Protein AF-A0A7J5ZHW7-F1 (afdb_monomer)

Radius of gyration: 15.12 Å; Cα contacts (8 Å, |Δi|>4): 164; chains: 1; bounding box: 27×39×50 Å

Mean predicted aligned error: 9.06 Å

Foldseek 3Di:
DDDDPPLPQDAQEEAEEEEEPVLVVLVVVLQVLLCVVCPVRYDRHDYFDNDDRLVSCVVRQDPVHQEYEYEAQDPPVVVVCSNVCCCVPVNVHHYDYHYSVQSVDVVSSNVVSVVVVVVSRPDDPPPDDD

Organism: Ameiurus melas (NCBI:txid219545)

Secondary structure (DSSP, 8-state):
-----------B-SEEEE--GGGHHHHHHHHHHHHHHHGGGBPPPEE--SS-HHHHHHHH--TT--EEEEEESS--HHHHHHHHHIIIIIS---EEEEEHHHHTSHHHHHHHHHHHHHHHHS-SS--S--

InterPro domains:
  IPR003165 Piwi domain [PF02171] (68-117)
  IPR003165 Piwi domain [PS50822] (67-130)
  IPR012337 Ribonuclease H-like superfamily [SSF53098] (2-105)

Nearest PDB structures (foldseek):
  4p1z-assembly2_B  TM=7.908E-01  e=1.032E-11  Mus musculus
  4p1z-assembly2_D  TM=8.145E-01  e=2.108E-11  Mus musculus
  7kx9-assembly1_A  TM=8.802E-01  e=2.045E-08  Ephydatia fluviatilis
  7yfx-assembly1_A  TM=8.674E-01  e=3.666E-08  Homo sapiens
  7kx7-assembly1_A  TM=8.660E-01  e=1.630E-07  Ephydatia fluviatilis

pLDDT: mean 74.26, std 15.58, range [31.84, 89.38]

Sequence (130 aa):
MRRLPLMTSMPLENWLLFYTHRNADVTHSLLQTLNKVSGPRGNPPSEAGNEALLRALQQNVGQQVQMVVVILSTNRKEKYACVKRYLCVDCPTPSQCVVARTLSRLQTLDLLADELLHLMLVSPATTTLL

Structure (mmCIF, N/CA/C/O backbone):
data_AF-A0A7J5ZHW7-F1
#
_entry.id   AF-A0A7J5ZHW7-F1
#
loop_
_atom_site.group_PDB
_atom_site.id
_atom_site.type_symbol
_atom_site.label_atom_id
_atom_site.label_alt_id
_atom_site.label_comp_id
_atom_site.label_asym_id
_atom_site.label_entity_id
_atom_site.label_seq_id
_atom_site.pdbx_PDB_ins_code
_atom_site.Cartn_x
_atom_site.Cartn_y
_atom_site.Cartn_z
_atom_site.occupancy
_atom_site.B_iso_or_equiv
_atom_site.auth_seq_id
_atom_site.auth_comp_id
_atom_site.auth_asym_id
_atom_site.auth_atom_id
_atom_site.pdbx_PDB_model_num
ATOM 1 N N . MET A 1 1 ? 7.876 9.642 37.944 1.00 36.09 1 MET A N 1
ATOM 2 C CA . MET A 1 1 ? 7.683 9.259 36.527 1.00 36.09 1 MET A CA 1
ATOM 3 C C . MET A 1 1 ? 6.191 9.309 36.228 1.00 36.09 1 MET A C 1
ATOM 5 O O . MET A 1 1 ? 5.453 8.491 36.762 1.00 36.09 1 MET A O 1
ATOM 9 N N . ARG A 1 2 ? 5.714 10.329 35.503 1.00 41.41 2 ARG A N 1
ATOM 10 C CA . ARG A 1 2 ? 4.286 10.466 35.172 1.00 41.41 2 ARG A CA 1
ATOM 11 C C . ARG A 1 2 ? 3.970 9.528 34.007 1.00 41.41 2 ARG A C 1
ATOM 13 O O . ARG A 1 2 ? 4.538 9.696 32.934 1.00 41.41 2 ARG A O 1
ATOM 20 N N . ARG A 1 3 ? 3.091 8.544 34.227 1.00 41.78 3 ARG A N 1
ATOM 21 C CA . ARG A 1 3 ? 2.424 7.826 33.135 1.00 41.78 3 ARG A CA 1
ATOM 22 C C . ARG A 1 3 ? 1.541 8.849 32.420 1.00 41.78 3 ARG A C 1
ATOM 24 O O . ARG A 1 3 ? 0.576 9.326 33.012 1.00 41.78 3 ARG A O 1
ATOM 31 N N . LEU A 1 4 ? 1.927 9.245 31.210 1.00 47.28 4 LEU A N 1
ATOM 32 C CA . LEU A 1 4 ? 1.054 10.020 30.334 1.00 47.28 4 LEU A CA 1
ATOM 33 C C . LEU A 1 4 ? -0.169 9.157 29.983 1.00 47.28 4 LEU A C 1
ATOM 35 O O . LEU A 1 4 ? -0.019 7.940 29.830 1.00 47.28 4 LEU A O 1
ATOM 39 N N . PRO A 1 5 ? -1.371 9.754 29.931 1.00 44.25 5 PRO A N 1
ATOM 40 C CA . PRO A 1 5 ? -2.603 9.025 29.687 1.00 44.25 5 PRO A CA 1
ATOM 41 C C . PRO A 1 5 ? -2.511 8.300 28.347 1.00 44.25 5 PRO A C 1
ATOM 43 O O . PRO A 1 5 ? -1.994 8.838 27.369 1.00 44.25 5 PRO A O 1
ATOM 46 N N . LEU A 1 6 ? -2.983 7.053 28.365 1.00 49.62 6 LEU A N 1
ATOM 47 C CA . LEU A 1 6 ? -3.131 6.163 27.222 1.00 49.62 6 LEU A CA 1
ATOM 48 C C . LEU A 1 6 ? -3.678 6.968 26.044 1.00 49.62 6 LEU A C 1
ATOM 50 O O . LEU A 1 6 ? -4.834 7.385 26.075 1.00 49.62 6 LEU A O 1
ATOM 54 N N . MET A 1 7 ? -2.835 7.204 25.035 1.00 46.53 7 MET A N 1
ATOM 55 C CA . MET A 1 7 ? -3.312 7.644 23.733 1.00 46.53 7 MET A CA 1
ATOM 56 C C . MET A 1 7 ? -4.310 6.581 23.300 1.00 46.53 7 MET A C 1
ATOM 58 O O . MET A 1 7 ? -3.939 5.435 23.045 1.00 46.53 7 MET A O 1
ATOM 62 N N . THR A 1 8 ? -5.592 6.919 23.361 1.00 47.62 8 THR A N 1
ATOM 63 C CA . THR A 1 8 ? -6.655 6.060 22.871 1.00 47.62 8 THR A CA 1
ATOM 64 C C . THR A 1 8 ? -6.416 5.935 21.377 1.00 47.62 8 THR A C 1
ATOM 66 O O . THR A 1 8 ? -6.702 6.858 20.619 1.00 47.62 8 THR A O 1
ATOM 69 N N . SER A 1 9 ? -5.789 4.827 20.987 1.00 50.06 9 SER A N 1
ATOM 70 C CA . SER A 1 9 ? -5.673 4.385 19.604 1.00 50.06 9 SER A CA 1
ATOM 71 C C . SER A 1 9 ? -7.041 4.514 18.953 1.00 50.06 9 SER A C 1
ATOM 73 O O . SER A 1 9 ? -7.976 3.839 19.385 1.00 50.06 9 SER A O 1
ATOM 75 N N . MET A 1 10 ? -7.170 5.365 17.939 1.00 57.00 10 MET A N 1
ATOM 76 C CA . MET A 1 10 ? -8.358 5.343 17.093 1.00 57.00 10 MET A CA 1
ATOM 77 C C . MET A 1 10 ? -8.347 3.996 16.365 1.00 57.00 10 MET A C 1
ATOM 79 O O . MET A 1 10 ? -7.343 3.689 15.717 1.00 57.00 10 MET A O 1
ATOM 83 N N . PRO A 1 11 ? -9.384 3.155 16.502 1.00 63.59 11 PRO A N 1
ATOM 84 C CA . PRO A 1 11 ? -9.440 1.919 15.742 1.00 63.59 11 PRO A CA 1
ATOM 85 C C . PRO A 1 11 ? -9.453 2.289 14.259 1.00 63.59 11 PRO A C 1
ATOM 87 O O . PRO A 1 11 ? -10.256 3.112 13.809 1.00 63.59 11 PRO A O 1
ATOM 90 N N . LEU A 1 12 ? -8.505 1.734 13.506 1.00 69.06 12 LEU A N 1
ATOM 91 C CA . LEU A 1 12 ? -8.491 1.908 12.065 1.00 69.06 12 LEU A CA 1
ATOM 92 C C . LEU A 1 12 ? -9.436 0.878 11.460 1.00 69.06 12 LEU A C 1
ATOM 94 O O . LEU A 1 12 ? -9.151 -0.321 11.438 1.00 69.06 12 LEU A O 1
ATOM 98 N N . GLU A 1 13 ? -10.601 1.356 11.043 1.00 74.62 13 GLU A N 1
ATOM 99 C CA . GLU A 1 13 ? -11.7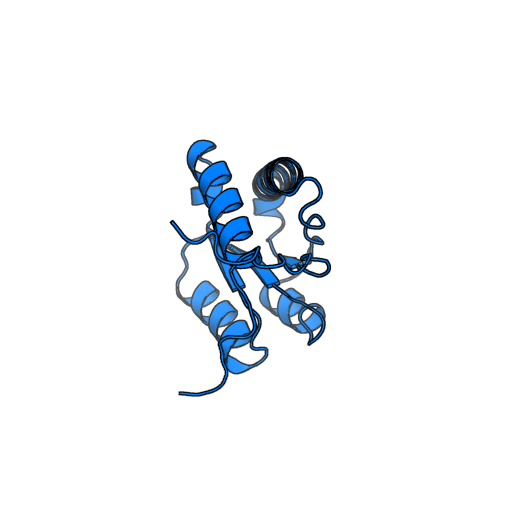11 0.522 10.596 1.00 74.62 13 GLU A CA 1
ATOM 100 C C . GLU A 1 13 ? -11.834 0.531 9.077 1.00 74.62 13 GLU A C 1
ATOM 102 O O . GLU A 1 13 ? -12.105 -0.512 8.485 1.00 74.62 13 GLU A O 1
ATOM 107 N N . ASN A 1 14 ? -11.5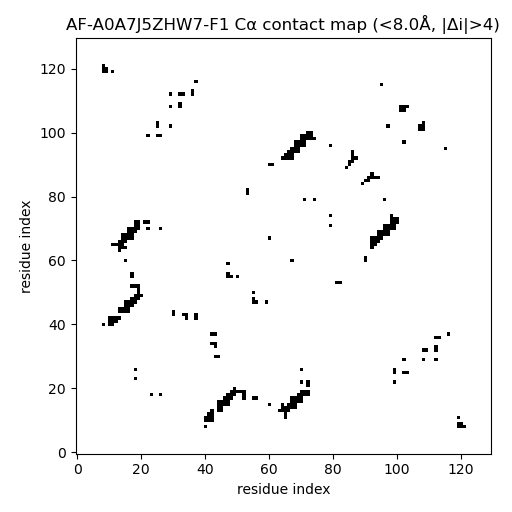93 1.686 8.451 1.00 81.06 14 ASN A N 1
ATOM 108 C CA . ASN A 1 14 ? -11.783 1.891 7.023 1.00 81.06 14 ASN A CA 1
ATOM 109 C C . ASN A 1 14 ? -10.507 2.405 6.351 1.00 81.06 14 ASN A C 1
ATOM 111 O O . ASN A 1 14 ? -10.285 3.610 6.206 1.00 81.06 14 ASN A O 1
ATOM 115 N N . TRP A 1 15 ? -9.663 1.474 5.920 1.00 86.06 15 TRP A N 1
ATOM 116 C CA . TRP A 1 15 ? -8.469 1.764 5.138 1.00 86.06 15 TRP A CA 1
ATOM 117 C C . TRP A 1 15 ? -8.323 0.804 3.973 1.00 86.06 15 TRP A C 1
ATOM 119 O O . TRP A 1 15 ? -8.789 -0.338 4.002 1.00 86.06 15 TRP A O 1
ATOM 129 N N . LEU A 1 16 ? -7.683 1.312 2.927 1.00 87.81 16 LEU A N 1
ATOM 130 C CA . LEU A 1 16 ? -7.631 0.663 1.629 1.00 87.81 16 LEU A CA 1
ATOM 131 C C . LEU A 1 16 ? -6.198 0.326 1.253 1.00 87.81 16 LEU A C 1
ATOM 133 O O . LEU A 1 16 ? -5.290 1.146 1.410 1.00 87.81 16 LEU A O 1
ATOM 137 N N . LEU A 1 17 ? -6.013 -0.865 0.694 1.00 88.62 17 LEU A N 1
ATOM 138 C CA . LEU A 1 17 ? -4.754 -1.286 0.106 1.00 88.62 17 LEU A CA 1
ATOM 139 C C . LEU A 1 17 ? -4.923 -1.442 -1.405 1.00 88.62 17 LEU A C 1
ATOM 141 O O . LEU A 1 17 ? -5.709 -2.259 -1.879 1.00 88.62 17 LEU A O 1
ATOM 145 N N . PHE A 1 18 ? -4.135 -0.681 -2.161 1.00 89.38 18 PHE A N 1
ATOM 146 C CA . PHE A 1 18 ? -4.113 -0.710 -3.617 1.00 89.38 18 PHE A CA 1
ATOM 147 C C . PHE A 1 18 ? -2.855 -1.398 -4.127 1.00 89.38 18 PHE A C 1
ATOM 149 O O . PHE A 1 18 ? -1.737 -1.082 -3.714 1.00 89.38 18 PHE A O 1
ATOM 156 N N . TYR A 1 19 ? -3.014 -2.289 -5.095 1.00 88.25 19 TYR A N 1
ATOM 157 C CA . TYR A 1 19 ? -1.909 -2.957 -5.766 1.00 88.25 19 TYR A CA 1
ATOM 158 C C . TYR A 1 19 ? -2.270 -3.248 -7.225 1.00 88.25 19 TYR A C 1
ATOM 160 O O . TYR A 1 19 ? -3.388 -3.035 -7.676 1.00 88.25 19 TYR A O 1
ATOM 168 N N . THR A 1 20 ? -1.288 -3.685 -8.005 1.00 83.88 20 THR A N 1
ATOM 169 C CA . THR A 1 20 ? -1.517 -4.191 -9.368 1.00 83.88 20 THR A CA 1
ATOM 170 C C . THR A 1 20 ? -1.535 -5.711 -9.343 1.00 83.88 20 THR A C 1
ATOM 172 O O . THR A 1 20 ? -0.691 -6.258 -8.644 1.00 83.88 20 THR A O 1
ATOM 175 N N . HIS A 1 21 ? -2.321 -6.380 -10.191 1.00 82.62 21 HIS A N 1
ATOM 176 C CA . HIS A 1 21 ? -2.411 -7.852 -10.263 1.00 82.62 21 HIS A CA 1
ATOM 177 C C . HIS A 1 21 ? -1.059 -8.594 -10.180 1.00 82.62 21 HIS A C 1
ATOM 179 O O . HIS A 1 21 ? -0.910 -9.555 -9.438 1.00 82.62 21 HIS A O 1
ATOM 185 N N . ARG A 1 22 ? -0.012 -8.096 -10.854 1.00 83.06 22 ARG A N 1
ATOM 186 C CA . ARG A 1 22 ? 1.358 -8.660 -10.791 1.00 83.06 22 ARG A CA 1
ATOM 187 C C . ARG A 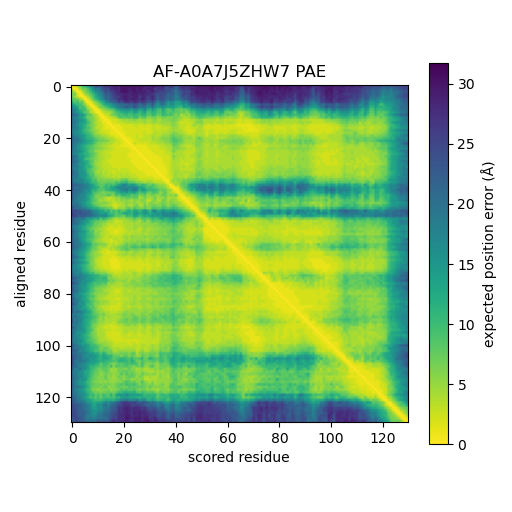1 22 ? 2.019 -8.676 -9.401 1.00 83.06 22 ARG A C 1
ATOM 189 O O . ARG A 1 22 ? 3.083 -9.255 -9.253 1.00 83.06 22 ARG A O 1
ATOM 196 N N . ASN A 1 23 ? 1.449 -7.975 -8.425 1.00 84.19 23 ASN A N 1
ATOM 197 C CA . ASN A 1 23 ? 1.937 -7.891 -7.051 1.00 84.19 23 ASN A CA 1
ATOM 198 C C . ASN A 1 23 ? 1.063 -8.699 -6.078 1.00 84.19 23 ASN A C 1
ATOM 200 O O . ASN A 1 23 ? 1.307 -8.612 -4.881 1.00 84.19 23 ASN A O 1
ATOM 204 N N . ALA A 1 24 ? 0.052 -9.437 -6.551 1.00 85.12 24 ALA A N 1
ATOM 205 C CA . ALA A 1 24 ? -0.917 -10.110 -5.686 1.00 85.12 24 ALA A CA 1
ATOM 206 C C . ALA A 1 24 ? -0.250 -10.989 -4.616 1.00 85.12 24 ALA A C 1
ATOM 208 O O . ALA A 1 24 ? -0.567 -10.850 -3.440 1.00 85.12 24 ALA A O 1
ATOM 209 N N . ASP A 1 25 ? 0.748 -11.796 -4.986 1.00 87.19 25 ASP A N 1
ATOM 210 C CA . ASP A 1 25 ? 1.416 -12.718 -4.055 1.00 87.19 25 ASP A CA 1
ATOM 211 C C . ASP A 1 25 ? 2.114 -11.992 -2.892 1.00 87.19 25 ASP A C 1
ATOM 213 O O . ASP A 1 25 ? 1.991 -12.360 -1.718 1.00 87.19 25 ASP A O 1
ATOM 217 N N . VAL A 1 26 ? 2.839 -10.913 -3.207 1.00 84.50 26 VAL A N 1
ATOM 218 C CA . VAL A 1 26 ? 3.558 -10.130 -2.194 1.00 84.50 26 VAL A CA 1
ATOM 219 C C . VAL A 1 26 ? 2.599 -9.276 -1.367 1.00 84.50 26 VAL A C 1
ATOM 221 O O . VAL A 1 26 ? 2.803 -9.110 -0.166 1.00 84.50 26 VAL A O 1
ATOM 224 N N . THR A 1 27 ? 1.524 -8.781 -1.983 1.00 85.62 27 THR A N 1
ATOM 225 C CA . THR A 1 27 ? 0.447 -8.086 -1.280 1.00 85.62 27 THR A CA 1
ATOM 226 C C . THR A 1 27 ? -0.229 -9.011 -0.279 1.00 85.62 27 THR A C 1
ATOM 228 O O . THR A 1 27 ? -0.382 -8.638 0.877 1.00 85.62 27 THR A O 1
ATOM 231 N N . HIS A 1 28 ? -0.583 -10.226 -0.689 1.00 87.31 28 HIS A N 1
ATOM 232 C CA . HIS A 1 28 ? -1.227 -11.201 0.180 1.00 87.31 28 HIS A CA 1
ATOM 233 C C . HIS A 1 28 ? -0.328 -11.575 1.366 1.00 87.31 28 HIS A C 1
ATOM 235 O O . HIS A 1 28 ? -0.792 -11.661 2.501 1.00 87.31 28 HIS A O 1
ATOM 241 N N . SER A 1 29 ? 0.982 -11.699 1.133 1.00 86.31 29 SER A N 1
ATOM 242 C CA . SER A 1 29 ? 1.967 -11.889 2.207 1.00 86.31 29 SER A CA 1
ATOM 243 C C . SER A 1 29 ? 1.963 -10.717 3.202 1.00 86.31 29 SER A C 1
ATOM 245 O O . SER A 1 29 ? 1.957 -10.930 4.414 1.00 86.31 29 SER A O 1
ATOM 247 N N . LEU A 1 30 ? 1.903 -9.475 2.704 1.00 83.38 30 LEU A N 1
ATOM 248 C CA . LEU A 1 30 ? 1.786 -8.281 3.544 1.00 83.38 30 LEU A CA 1
ATOM 249 C C . LEU A 1 30 ? 0.467 -8.263 4.325 1.00 83.38 30 LEU A C 1
ATOM 251 O O . LEU A 1 30 ? 0.491 -8.000 5.521 1.00 83.38 30 LEU A O 1
ATOM 255 N N . LEU A 1 31 ? -0.661 -8.580 3.685 1.00 83.75 31 LEU A N 1
ATOM 256 C CA . LEU A 1 31 ? -1.976 -8.667 4.328 1.00 83.75 31 LEU A CA 1
ATOM 257 C C . LEU A 1 31 ? -1.985 -9.691 5.462 1.00 83.75 31 LEU A C 1
ATOM 259 O O . LEU A 1 31 ? -2.523 -9.416 6.530 1.00 83.75 31 LEU A O 1
ATOM 263 N N . GLN A 1 32 ? -1.354 -10.849 5.264 1.00 84.94 32 GLN A N 1
ATOM 264 C CA . GLN A 1 32 ? -1.232 -11.865 6.307 1.00 84.94 32 GLN A CA 1
ATOM 265 C C . GLN A 1 32 ? -0.419 -11.372 7.504 1.00 84.94 32 GLN A C 1
ATOM 267 O O . GLN A 1 32 ? -0.823 -11.600 8.644 1.00 84.94 32 GLN A O 1
ATOM 272 N N . THR A 1 33 ? 0.709 -10.699 7.275 1.00 82.56 33 THR A N 1
ATOM 273 C CA . THR A 1 33 ? 1.497 -10.120 8.372 1.00 82.56 33 THR A CA 1
ATOM 274 C C . THR A 1 33 ? 0.749 -8.989 9.052 1.00 82.56 33 THR A C 1
ATOM 276 O O . THR A 1 33 ? 0.679 -8.981 10.276 1.00 82.56 33 THR A O 1
ATOM 279 N N . LEU A 1 34 ? 0.129 -8.091 8.283 1.00 78.06 34 LEU A N 1
ATOM 280 C CA . LEU A 1 34 ? -0.722 -7.034 8.814 1.00 78.06 34 LEU A CA 1
ATOM 281 C C . LEU A 1 34 ? -1.808 -7.634 9.696 1.00 78.06 34 LEU A C 1
ATOM 283 O O . LEU A 1 34 ? -1.911 -7.231 10.841 1.00 78.06 34 LEU A O 1
ATOM 287 N N . ASN A 1 35 ? -2.537 -8.654 9.250 1.00 79.31 35 ASN A N 1
ATOM 288 C CA . ASN A 1 35 ? -3.566 -9.303 10.062 1.00 79.31 35 ASN A CA 1
ATOM 289 C C . ASN A 1 35 ? -2.999 -9.886 11.377 1.00 79.31 35 ASN A C 1
ATOM 291 O O . ASN A 1 35 ? -3.601 -9.739 12.439 1.00 79.31 35 ASN A O 1
ATOM 295 N N . LYS A 1 36 ? -1.793 -10.474 11.339 1.00 77.69 36 LYS A N 1
ATOM 296 C CA . LYS A 1 36 ? -1.106 -10.980 12.541 1.00 77.69 36 LYS A CA 1
ATOM 297 C C . LYS A 1 36 ? -0.721 -9.870 13.524 1.00 77.69 36 LYS A C 1
ATOM 299 O O . LYS A 1 36 ? -0.881 -10.065 14.725 1.00 77.69 36 LYS A O 1
ATOM 304 N N . VAL A 1 37 ? -0.207 -8.735 13.041 1.00 70.75 37 VAL A N 1
ATOM 305 C CA . VAL A 1 37 ? 0.244 -7.627 13.909 1.00 70.75 37 VAL A CA 1
ATOM 306 C C . VAL A 1 37 ? -0.890 -6.683 14.314 1.00 70.75 37 VAL A C 1
ATOM 308 O O . VAL A 1 37 ? -0.820 -6.060 15.373 1.00 70.75 37 VAL A O 1
ATOM 311 N N . SER A 1 38 ? -1.947 -6.605 13.501 1.00 64.69 38 SER A N 1
ATOM 312 C CA . SER A 1 38 ? -3.122 -5.764 13.744 1.00 64.69 38 SER A CA 1
ATOM 313 C C . SER A 1 38 ? -3.919 -6.291 14.930 1.00 64.69 38 SER A C 1
ATOM 315 O O . SER A 1 38 ? -4.343 -5.495 15.761 1.00 64.69 38 SER A O 1
ATOM 317 N N . GLY A 1 39 ? -4.060 -7.616 15.087 1.00 64.25 39 GLY A N 1
ATOM 318 C CA . GLY A 1 39 ? -4.733 -8.220 16.244 1.00 64.25 39 GLY A CA 1
ATOM 319 C C . GLY A 1 39 ? -6.074 -7.528 16.577 1.00 64.25 39 GLY A C 1
ATOM 320 O O . GLY A 1 39 ? -6.813 -7.179 15.664 1.00 64.25 39 GLY A O 1
ATOM 321 N N . PRO A 1 40 ? -6.402 -7.257 17.856 1.00 54.94 40 PRO A N 1
ATOM 322 C CA . PRO A 1 40 ? -7.594 -6.483 18.234 1.00 54.94 40 PRO A CA 1
ATOM 323 C C . PRO A 1 40 ? -7.455 -4.956 18.036 1.00 54.94 40 PRO A C 1
ATOM 325 O O . PRO A 1 40 ? -8.319 -4.207 18.482 1.00 54.94 40 PRO A O 1
ATOM 328 N N . ARG A 1 41 ? -6.352 -4.466 17.450 1.00 57.44 41 ARG A N 1
ATOM 329 C CA . ARG A 1 41 ? -5.999 -3.033 17.370 1.00 57.44 41 ARG A CA 1
ATOM 330 C C . ARG A 1 41 ? -6.459 -2.346 16.079 1.00 57.44 41 ARG A C 1
ATOM 332 O O . ARG A 1 41 ? -6.369 -1.125 15.998 1.00 57.44 41 ARG A O 1
ATOM 339 N N . GLY A 1 42 ? -6.945 -3.090 15.089 1.00 61.69 42 GLY A N 1
ATOM 340 C CA . GLY A 1 42 ? -7.450 -2.539 13.830 1.00 61.69 42 GLY A CA 1
ATOM 341 C C . GLY A 1 42 ? -7.996 -3.624 12.906 1.00 61.69 42 GLY A C 1
ATOM 342 O O . GLY A 1 42 ? -7.682 -4.802 13.073 1.00 61.69 42 GLY A O 1
ATOM 343 N N . ASN A 1 43 ? -8.812 -3.227 11.932 1.00 67.06 43 ASN A N 1
ATOM 344 C CA . ASN A 1 43 ? -9.320 -4.139 10.909 1.00 67.06 43 ASN A CA 1
ATOM 345 C C . ASN A 1 43 ? -8.255 -4.377 9.827 1.00 67.06 43 ASN A C 1
ATOM 347 O O . ASN A 1 43 ? -7.445 -3.485 9.572 1.00 67.06 43 ASN A O 1
ATOM 351 N N . PRO A 1 44 ? -8.236 -5.540 9.154 1.00 68.12 44 PRO A N 1
ATOM 352 C CA . PRO A 1 44 ? -7.413 -5.719 7.962 1.00 68.12 44 PRO A CA 1
ATOM 353 C C . PRO A 1 44 ? -7.838 -4.719 6.869 1.00 68.12 44 PRO A C 1
ATOM 355 O O . PRO A 1 44 ? -9.019 -4.364 6.793 1.00 68.12 44 PRO A O 1
ATOM 358 N N . PRO A 1 45 ? -6.912 -4.253 6.013 1.00 76.62 45 PRO A N 1
ATOM 359 C CA . PRO A 1 45 ? -7.269 -3.317 4.957 1.00 76.62 45 PRO A CA 1
ATOM 360 C C . PRO A 1 45 ? -8.149 -4.006 3.922 1.00 76.62 45 PRO A C 1
ATOM 362 O O . PRO A 1 45 ? -7.926 -5.168 3.576 1.00 76.62 45 PRO A O 1
ATOM 365 N N . SER A 1 46 ? -9.101 -3.259 3.369 1.00 79.56 46 SER A N 1
ATOM 366 C CA . SER A 1 46 ? -9.865 -3.744 2.223 1.00 79.56 46 SER A CA 1
ATOM 367 C C . SER A 1 46 ? -9.018 -3.637 0.958 1.00 79.56 46 SER A C 1
ATOM 369 O O . SER A 1 46 ? -8.425 -2.593 0.665 1.00 79.56 46 SER A O 1
ATOM 371 N N . GLU A 1 47 ? -8.949 -4.729 0.203 1.00 80.25 47 GLU A N 1
ATOM 372 C CA . GLU A 1 47 ? -8.262 -4.760 -1.083 1.00 80.25 47 GLU A CA 1
ATOM 373 C C . GLU A 1 47 ? -9.052 -3.953 -2.113 1.00 80.25 47 GLU A C 1
ATOM 375 O O . GLU A 1 47 ? -10.158 -4.319 -2.508 1.00 80.25 47 GLU A O 1
ATOM 380 N N . ALA A 1 48 ? -8.462 -2.853 -2.572 1.00 67.88 48 ALA A N 1
ATOM 381 C CA . ALA A 1 48 ? -9.036 -2.008 -3.601 1.00 67.88 48 ALA A CA 1
ATOM 382 C C . ALA A 1 48 ? -8.209 -2.141 -4.889 1.00 67.88 48 ALA A C 1
ATOM 384 O O . ALA A 1 48 ? -7.235 -1.422 -5.113 1.00 67.88 48 ALA A O 1
ATOM 385 N N . GLY A 1 49 ? -8.619 -3.057 -5.769 1.00 60.97 49 GLY A N 1
ATOM 386 C CA . GLY A 1 49 ? -8.395 -2.891 -7.207 1.00 60.97 49 GLY A CA 1
ATOM 387 C C . GLY A 1 49 ? -7.809 -4.071 -7.987 1.00 60.97 49 GLY A C 1
ATOM 388 O O . GLY A 1 49 ? -6.718 -4.558 -7.710 1.00 60.97 49 GLY A O 1
ATOM 389 N N . ASN A 1 50 ? -8.508 -4.392 -9.084 1.00 52.22 50 ASN A N 1
ATOM 390 C CA . ASN A 1 50 ? -8.012 -5.121 -10.261 1.00 52.22 50 ASN A CA 1
ATOM 391 C C . ASN A 1 50 ? -7.773 -4.191 -11.483 1.00 52.22 50 ASN A C 1
ATOM 393 O O . ASN A 1 50 ? -7.314 -4.647 -12.530 1.00 52.22 50 ASN A O 1
ATOM 397 N N . GLU A 1 51 ? -8.064 -2.886 -11.370 1.00 60.75 51 GLU A N 1
ATOM 398 C CA . GLU A 1 51 ? -7.983 -1.897 -12.460 1.00 60.75 51 GLU A CA 1
ATOM 399 C C . GLU A 1 51 ? -6.701 -1.032 -12.422 1.00 60.75 51 GLU A C 1
ATOM 401 O O . GLU A 1 51 ? -5.814 -1.196 -11.582 1.00 60.75 51 GLU A O 1
ATOM 406 N N . ALA A 1 52 ? -6.571 -0.079 -13.356 1.00 76.75 52 ALA A N 1
ATOM 407 C CA . ALA A 1 52 ? -5.470 0.881 -13.369 1.00 76.75 52 ALA A CA 1
ATOM 408 C C . ALA A 1 52 ? -5.423 1.683 -12.054 1.00 76.75 52 ALA A C 1
ATOM 410 O O . ALA A 1 52 ? -6.336 2.451 -11.762 1.00 76.75 52 ALA A O 1
ATOM 411 N N . LEU A 1 53 ? -4.320 1.542 -11.309 1.00 81.50 53 LEU A N 1
ATOM 412 C CA . LEU A 1 53 ? -4.108 2.053 -9.946 1.00 81.50 53 LEU A CA 1
ATOM 413 C C . LEU A 1 53 ? -4.709 3.440 -9.651 1.00 81.50 53 LEU A C 1
ATOM 415 O O . LEU A 1 53 ? -5.367 3.620 -8.635 1.00 81.50 53 LEU A O 1
ATOM 419 N N . LEU A 1 54 ? -4.492 4.422 -10.533 1.00 82.81 54 LEU A N 1
ATOM 420 C CA . LEU A 1 54 ? -4.983 5.787 -10.325 1.00 82.81 54 LEU A CA 1
ATOM 421 C C . LEU A 1 54 ? -6.514 5.888 -10.399 1.00 82.81 54 LEU A C 1
ATOM 423 O O . LEU A 1 54 ? -7.102 6.619 -9.613 1.00 82.81 54 LEU A O 1
ATOM 427 N N . ARG A 1 55 ? -7.163 5.138 -11.299 1.00 85.06 55 ARG A N 1
ATOM 428 C CA . ARG A 1 55 ? -8.632 5.109 -11.372 1.00 85.06 55 ARG A CA 1
ATOM 429 C C . ARG A 1 55 ? -9.225 4.433 -10.148 1.00 85.06 55 ARG A C 1
ATOM 431 O O . ARG A 1 55 ? -10.180 4.948 -9.585 1.00 85.06 55 ARG A O 1
ATOM 438 N N . ALA A 1 56 ? -8.619 3.328 -9.711 1.00 85.88 56 ALA A N 1
ATOM 439 C CA . ALA A 1 56 ? -9.044 2.644 -8.497 1.00 85.88 56 ALA A CA 1
ATOM 440 C C . ALA A 1 56 ? -8.971 3.591 -7.288 1.00 85.88 56 ALA A C 1
ATOM 442 O O . ALA A 1 56 ? -9.930 3.670 -6.525 1.00 85.88 56 ALA A O 1
ATOM 443 N N . LEU A 1 57 ? -7.885 4.367 -7.159 1.00 87.25 57 LEU A N 1
ATOM 444 C CA . LEU A 1 57 ? -7.773 5.408 -6.134 1.00 87.25 57 LEU A CA 1
ATOM 445 C C . LEU A 1 57 ? -8.909 6.433 -6.251 1.00 87.25 57 LEU A C 1
ATOM 447 O O . LEU A 1 57 ? -9.598 6.684 -5.273 1.00 87.25 57 LEU A O 1
ATOM 451 N N . GLN A 1 58 ? -9.157 6.959 -7.451 1.00 87.31 58 GLN A N 1
ATOM 452 C CA . GLN A 1 58 ? -10.200 7.962 -7.690 1.00 87.31 58 GLN A CA 1
ATOM 453 C C . GLN A 1 58 ? -11.628 7.484 -7.403 1.00 87.31 58 GLN A C 1
ATOM 455 O O . GLN A 1 58 ? -12.485 8.296 -7.070 1.00 87.31 58 GLN A O 1
ATOM 460 N N . GLN A 1 59 ? -11.896 6.188 -7.554 1.00 86.81 59 GLN A N 1
ATOM 461 C CA . GLN A 1 59 ? -13.222 5.607 -7.341 1.00 86.81 59 GLN A CA 1
ATOM 462 C C . GLN A 1 59 ? -13.472 5.188 -5.891 1.00 86.81 59 GLN A C 1
ATOM 464 O O . GLN A 1 59 ? -14.614 5.215 -5.444 1.00 86.81 59 GLN A O 1
ATOM 469 N N . ASN A 1 60 ? -12.426 4.756 -5.181 1.00 85.75 60 ASN A N 1
ATOM 470 C CA . ASN A 1 60 ? -12.569 4.124 -3.868 1.00 85.75 60 ASN A CA 1
ATOM 471 C C . ASN A 1 60 ? -12.108 5.029 -2.719 1.00 85.75 60 ASN A C 1
ATOM 473 O O . ASN A 1 60 ? -12.566 4.857 -1.592 1.00 85.75 60 ASN A O 1
ATOM 477 N N . VAL A 1 61 ? -11.207 5.986 -2.971 1.00 86.06 61 VAL A N 1
ATOM 478 C CA . VAL A 1 61 ? -10.742 6.913 -1.935 1.00 86.06 61 VAL A CA 1
ATOM 479 C C . VAL A 1 61 ? -11.734 8.066 -1.812 1.00 86.06 61 VAL A C 1
ATOM 481 O O . VAL A 1 61 ? -11.878 8.888 -2.713 1.00 86.06 61 VAL A O 1
ATOM 484 N N . GLY A 1 62 ? -12.422 8.113 -0.673 1.00 83.38 62 GLY A N 1
ATOM 485 C CA . GLY A 1 62 ? -13.346 9.181 -0.298 1.00 83.38 62 GLY A CA 1
ATOM 486 C C . GLY A 1 62 ? -13.126 9.635 1.144 1.00 83.38 62 GLY A C 1
ATOM 487 O O . GLY A 1 62 ? -12.244 9.133 1.836 1.00 83.38 62 GLY A O 1
ATOM 488 N N . GLN A 1 63 ? -13.964 10.555 1.630 1.00 79.19 63 GLN A N 1
ATOM 489 C CA . GLN A 1 63 ? -13.817 11.168 2.965 1.00 79.19 63 GLN A CA 1
ATOM 490 C C . GLN A 1 63 ? -13.880 10.172 4.135 1.00 79.19 63 GLN A C 1
ATOM 492 O O . GLN A 1 63 ? -13.418 10.480 5.227 1.00 79.19 63 GLN A O 1
ATOM 497 N N . GLN A 1 64 ? -14.457 8.988 3.924 1.00 83.00 64 GLN A N 1
ATOM 498 C CA . GLN A 1 64 ? -14.559 7.951 4.952 1.00 83.00 64 GLN A CA 1
ATOM 499 C C . GLN A 1 64 ? -13.282 7.112 5.086 1.00 83.00 64 GLN A C 1
ATOM 501 O O . GLN A 1 64 ? -13.157 6.365 6.055 1.00 83.00 64 GLN A O 1
ATOM 506 N N . VAL A 1 65 ? -12.360 7.187 4.120 1.00 85.50 65 VAL A N 1
ATOM 507 C CA . VAL A 1 65 ? -11.123 6.401 4.128 1.00 85.50 65 VAL A CA 1
ATOM 508 C C . VAL A 1 65 ? -10.113 7.073 5.052 1.00 85.50 65 VAL A C 1
ATOM 510 O O . VAL A 1 65 ? -9.692 8.203 4.822 1.00 85.50 65 VAL A O 1
ATOM 513 N N . GLN A 1 66 ? -9.707 6.357 6.096 1.00 83.38 66 GLN A N 1
ATOM 514 C CA . GLN A 1 66 ? -8.788 6.850 7.122 1.00 83.38 66 GLN A CA 1
ATOM 515 C C . GLN A 1 66 ? -7.329 6.773 6.665 1.00 83.38 66 GLN A C 1
ATOM 517 O O . GLN A 1 66 ? -6.504 7.595 7.060 1.00 83.38 66 GLN A O 1
ATOM 522 N N . MET A 1 67 ? -7.003 5.778 5.836 1.00 84.50 67 MET A N 1
ATOM 523 C CA . MET A 1 67 ? -5.649 5.571 5.339 1.00 84.50 67 MET A CA 1
ATOM 524 C C . MET A 1 67 ? -5.639 4.817 4.012 1.00 84.50 67 MET A C 1
ATOM 526 O O . MET A 1 67 ? -6.503 3.983 3.733 1.00 84.50 67 MET A O 1
ATOM 530 N N . VAL A 1 68 ? -4.619 5.093 3.206 1.00 87.25 68 VAL A N 1
ATOM 531 C CA . VAL A 1 68 ? -4.387 4.428 1.927 1.00 87.25 68 VAL A CA 1
ATOM 532 C C . VAL A 1 68 ? -2.969 3.865 1.866 1.00 87.25 68 VAL A C 1
ATOM 534 O O . VAL A 1 68 ? -1.985 4.597 1.955 1.00 87.25 68 VAL A O 1
ATOM 537 N N . VAL A 1 69 ? -2.840 2.561 1.645 1.00 87.38 69 VAL A N 1
ATOM 538 C CA . VAL A 1 69 ? -1.558 1.915 1.341 1.00 87.38 69 VAL A CA 1
ATOM 539 C C . VAL A 1 69 ? -1.506 1.583 -0.143 1.00 87.38 69 VAL A C 1
ATOM 541 O O . VAL A 1 69 ? -2.438 1.015 -0.698 1.00 87.38 69 VAL A O 1
ATOM 544 N N . VAL A 1 70 ? -0.410 1.935 -0.811 1.00 88.69 70 VAL A N 1
ATOM 545 C CA . VAL A 1 70 ? -0.237 1.722 -2.251 1.00 88.69 70 VAL A CA 1
ATOM 546 C C . VAL A 1 70 ? 1.021 0.911 -2.523 1.00 88.69 70 VAL A C 1
ATOM 548 O O . VAL A 1 70 ? 2.134 1.375 -2.280 1.00 88.69 70 VAL A O 1
ATOM 551 N N . ILE A 1 71 ? 0.859 -0.279 -3.099 1.00 88.06 71 ILE A N 1
ATOM 552 C CA . ILE A 1 71 ? 1.961 -1.152 -3.505 1.00 88.06 71 ILE A CA 1
ATOM 553 C C . ILE A 1 71 ? 2.300 -0.905 -4.975 1.00 88.06 71 ILE A C 1
ATOM 555 O O . ILE A 1 71 ? 1.688 -1.430 -5.911 1.00 88.06 71 ILE A O 1
ATOM 559 N N . LEU A 1 72 ? 3.351 -0.123 -5.184 1.00 86.88 72 LEU A N 1
ATOM 560 C CA . LEU A 1 72 ? 3.922 0.164 -6.490 1.00 86.88 72 LEU A CA 1
ATOM 561 C C . LEU A 1 72 ? 4.833 -0.980 -6.918 1.00 86.88 72 LEU A C 1
ATOM 563 O O . LEU A 1 72 ? 5.738 -1.387 -6.205 1.00 86.88 72 LEU A O 1
ATOM 567 N N . SER A 1 73 ? 4.688 -1.491 -8.129 1.00 84.69 73 SER A N 1
ATOM 568 C CA . SER A 1 73 ? 5.549 -2.603 -8.568 1.00 84.69 73 SER A CA 1
ATOM 569 C C . SER A 1 73 ? 6.960 -2.165 -8.981 1.00 84.69 73 SER A C 1
ATOM 571 O O . SER A 1 73 ? 7.851 -2.992 -9.115 1.00 84.69 73 SER A O 1
ATOM 573 N N . THR A 1 74 ? 7.182 -0.867 -9.200 1.00 83.12 74 THR A N 1
ATOM 574 C CA . THR A 1 74 ? 8.480 -0.298 -9.603 1.00 83.12 74 THR A CA 1
ATOM 575 C C . THR A 1 74 ? 8.681 1.062 -8.950 1.00 83.12 74 THR A C 1
ATOM 577 O O . THR A 1 74 ? 7.705 1.794 -8.795 1.00 83.12 74 THR A O 1
ATOM 580 N N . ASN A 1 75 ? 9.929 1.470 -8.706 1.00 81.88 75 ASN A N 1
ATOM 581 C CA . ASN A 1 75 ? 10.273 2.811 -8.208 1.00 81.88 75 ASN A CA 1
ATOM 582 C C . ASN A 1 75 ? 10.221 3.902 -9.307 1.00 81.88 75 ASN A C 1
ATOM 584 O O . ASN A 1 75 ? 11.106 4.749 -9.416 1.00 81.88 75 ASN A O 1
ATOM 588 N N . ARG A 1 76 ? 9.227 3.839 -10.202 1.00 83.56 76 ARG A N 1
ATOM 589 C CA . ARG A 1 76 ? 9.067 4.827 -11.277 1.00 83.56 76 ARG A CA 1
ATOM 590 C C . ARG A 1 76 ? 8.544 6.129 -10.680 1.00 83.56 76 ARG A C 1
ATOM 592 O O . ARG A 1 76 ? 7.390 6.182 -10.254 1.00 83.56 76 ARG A O 1
ATOM 599 N N . LYS A 1 77 ? 9.380 7.171 -10.714 1.00 84.25 77 LYS A N 1
ATOM 600 C CA . LYS A 1 77 ? 9.085 8.494 -10.143 1.00 84.25 77 LYS A CA 1
ATOM 601 C C . LYS A 1 77 ? 7.771 9.082 -10.652 1.00 84.25 77 LYS A C 1
ATOM 603 O O . LYS A 1 77 ? 6.991 9.556 -9.845 1.00 84.25 77 LYS A O 1
ATOM 608 N N . GL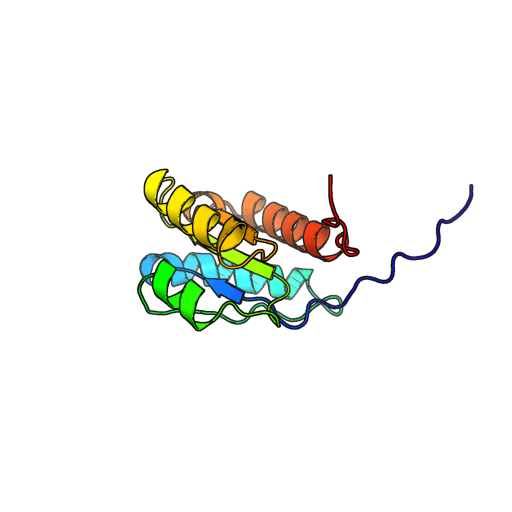U A 1 78 ? 7.491 8.980 -11.951 1.00 86.12 78 GLU A N 1
ATOM 609 C CA . GLU A 1 78 ? 6.253 9.490 -12.564 1.00 86.12 78 GLU A CA 1
ATOM 610 C C . GLU A 1 78 ? 4.996 8.880 -11.932 1.00 86.12 78 GLU A C 1
ATOM 612 O O . GLU A 1 78 ? 4.093 9.599 -11.523 1.00 86.12 78 GLU A O 1
ATOM 617 N N . LYS A 1 79 ? 4.954 7.546 -11.789 1.00 82.88 79 LYS A N 1
ATOM 618 C CA . LYS A 1 79 ? 3.799 6.854 -11.198 1.00 82.88 79 LYS A CA 1
ATOM 619 C C . LYS A 1 79 ? 3.620 7.222 -9.730 1.00 82.88 79 LYS A C 1
ATOM 621 O O . LYS A 1 79 ? 2.499 7.488 -9.311 1.00 82.88 79 LYS A O 1
ATOM 626 N N . TYR A 1 80 ? 4.716 7.251 -8.972 1.00 86.44 80 TYR A N 1
ATOM 627 C CA . TYR A 1 80 ? 4.697 7.689 -7.577 1.00 86.44 80 TYR A CA 1
ATOM 628 C C . TYR A 1 80 ? 4.197 9.135 -7.457 1.00 86.44 80 TYR A C 1
ATOM 630 O O . TYR A 1 80 ? 3.314 9.409 -6.652 1.00 86.44 80 TYR A O 1
ATOM 638 N N . ALA A 1 81 ? 4.712 10.039 -8.294 1.00 86.50 81 ALA A N 1
ATOM 639 C CA . ALA A 1 81 ? 4.336 11.445 -8.303 1.00 86.50 81 ALA A CA 1
ATOM 640 C C . ALA A 1 81 ? 2.857 11.638 -8.655 1.00 86.50 81 ALA A C 1
ATOM 642 O O . ALA A 1 81 ? 2.192 12.416 -7.986 1.00 86.50 81 ALA A O 1
ATOM 643 N N . CYS A 1 82 ? 2.315 10.905 -9.633 1.00 87.50 82 CYS A N 1
ATOM 644 C CA . CYS A 1 82 ? 0.885 10.951 -9.950 1.00 87.50 82 CYS A CA 1
ATOM 645 C C . CYS A 1 82 ? 0.015 10.482 -8.776 1.00 87.50 82 CYS A C 1
ATOM 647 O O . CYS A 1 82 ? -0.947 11.160 -8.429 1.00 87.50 82 CYS A O 1
ATOM 649 N N . VAL A 1 83 ? 0.362 9.353 -8.145 1.00 87.50 83 VAL A N 1
ATOM 650 C CA . VAL A 1 83 ? -0.377 8.824 -6.984 1.00 87.50 83 VAL A CA 1
ATOM 651 C C . VAL A 1 83 ? -0.325 9.800 -5.812 1.00 87.50 83 VAL A C 1
ATOM 653 O O . VAL A 1 83 ? -1.361 10.138 -5.247 1.00 87.50 83 VAL A O 1
ATOM 656 N N . LYS A 1 84 ? 0.870 10.285 -5.461 1.00 85.31 84 LYS A N 1
ATOM 657 C CA . LYS A 1 84 ? 1.038 11.236 -4.360 1.00 85.31 84 LYS A CA 1
ATOM 658 C C . LYS A 1 84 ? 0.388 12.577 -4.652 1.00 85.31 84 LYS A C 1
ATOM 660 O O . LYS A 1 84 ? -0.205 13.144 -3.751 1.00 85.31 84 LYS A O 1
ATOM 665 N N . ARG A 1 85 ? 0.436 13.062 -5.894 1.00 88.44 85 ARG A N 1
ATOM 666 C CA . ARG A 1 85 ? -0.285 14.276 -6.285 1.00 88.44 85 ARG A CA 1
ATOM 667 C C . ARG A 1 85 ? -1.775 14.124 -5.998 1.00 88.44 85 ARG A C 1
ATOM 669 O O . ARG A 1 85 ? -2.317 14.973 -5.311 1.00 88.44 85 ARG A O 1
ATOM 676 N N . TYR A 1 86 ? -2.396 13.029 -6.433 1.00 87.81 86 TYR A N 1
ATOM 677 C CA . TYR A 1 86 ? -3.810 12.784 -6.152 1.00 87.81 86 TYR A CA 1
ATOM 678 C C . TYR A 1 86 ? -4.100 12.726 -4.640 1.00 87.81 86 TYR A C 1
ATOM 680 O O . TYR A 1 86 ? -4.948 13.462 -4.150 1.00 87.81 86 TYR A O 1
ATOM 688 N N . LEU A 1 87 ? -3.334 11.928 -3.887 1.00 85.94 87 LEU A N 1
ATOM 689 C CA . LEU A 1 87 ? -3.533 11.723 -2.441 1.00 85.94 87 LEU A CA 1
ATOM 690 C C . LEU A 1 87 ? -3.136 12.917 -1.554 1.00 85.94 87 LEU A C 1
ATOM 692 O O . LEU A 1 87 ? -3.409 12.906 -0.358 1.00 85.94 87 LEU A O 1
ATOM 696 N N . CYS A 1 88 ? -2.439 13.917 -2.094 1.00 84.62 88 CYS A N 1
ATOM 697 C CA . CYS A 1 88 ? -2.043 15.117 -1.350 1.00 84.62 88 CYS A CA 1
ATOM 698 C C . CYS A 1 88 ? -2.786 16.375 -1.804 1.00 84.62 88 CYS A C 1
ATOM 700 O O . CYS A 1 88 ? -2.889 17.314 -1.023 1.00 84.62 88 CYS A O 1
ATOM 702 N N . VAL A 1 89 ? -3.261 16.420 -3.052 1.00 85.25 89 VAL A N 1
ATOM 703 C CA . VAL A 1 89 ? -3.884 17.612 -3.644 1.00 85.25 89 VAL A CA 1
ATOM 704 C C . VAL A 1 89 ? -5.385 17.419 -3.815 1.00 85.25 89 VAL A C 1
ATOM 706 O O . VAL A 1 89 ? -6.155 18.246 -3.344 1.00 85.25 89 VAL A O 1
ATOM 709 N N . ASP A 1 90 ? -5.801 16.340 -4.478 1.00 85.06 90 ASP A N 1
ATOM 710 C CA . ASP A 1 90 ? -7.206 16.129 -4.845 1.00 85.06 90 ASP A CA 1
ATOM 711 C C . ASP A 1 90 ? -8.005 15.459 -3.716 1.00 85.06 90 ASP A C 1
ATOM 713 O O . ASP A 1 90 ? -9.159 15.803 -3.472 1.00 85.06 90 ASP A O 1
ATOM 717 N N . CYS A 1 91 ? -7.392 14.505 -3.012 1.00 83.50 91 CYS A N 1
ATOM 718 C CA . CYS A 1 91 ? -7.996 13.795 -1.891 1.00 83.50 91 CYS A CA 1
ATOM 719 C C . CYS A 1 91 ? -6.958 13.631 -0.772 1.00 83.50 91 CYS A C 1
ATOM 721 O O . CYS A 1 91 ? -6.213 12.650 -0.790 1.00 83.50 91 CYS A O 1
ATOM 723 N N . PRO A 1 92 ? -6.844 14.603 0.158 1.00 82.31 92 PRO A N 1
ATOM 724 C CA . PRO A 1 92 ? -5.839 14.587 1.216 1.00 82.31 92 PRO A CA 1
ATOM 725 C C . PRO A 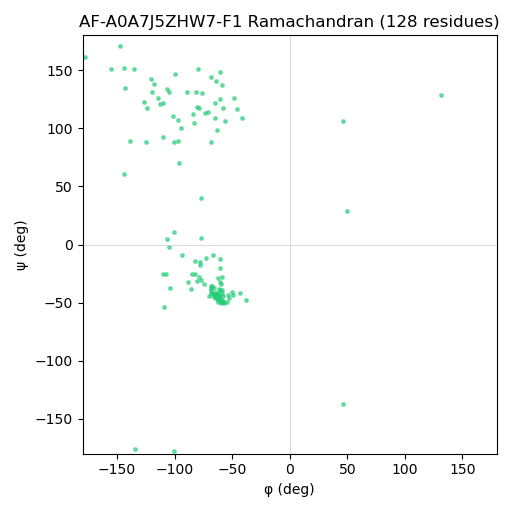1 92 ? -6.132 13.460 2.211 1.00 82.31 92 PRO A C 1
ATOM 727 O O . PRO A 1 92 ? -6.817 13.645 3.215 1.00 82.31 92 PRO A O 1
ATOM 730 N N . THR A 1 93 ? -5.604 12.275 1.918 1.00 83.50 93 THR A N 1
ATOM 731 C CA . THR A 1 93 ? -5.748 11.075 2.743 1.00 83.50 93 THR A CA 1
ATOM 732 C C . THR A 1 93 ? -4.362 10.602 3.181 1.00 83.50 93 THR A C 1
ATOM 734 O O . THR A 1 93 ? -3.462 10.475 2.335 1.00 83.50 93 THR A O 1
ATOM 737 N N . PRO A 1 94 ? -4.156 10.307 4.481 1.00 84.62 94 PRO A N 1
ATOM 738 C CA . PRO A 1 94 ? -2.919 9.706 4.965 1.00 84.62 94 PRO A CA 1
ATOM 739 C C . PRO A 1 94 ? -2.535 8.503 4.106 1.00 84.62 94 PRO A C 1
ATOM 741 O O . PRO A 1 94 ? -3.348 7.604 3.880 1.00 84.62 94 PRO A O 1
ATOM 744 N N . SER A 1 95 ? -1.308 8.497 3.576 1.00 86.44 95 SER A N 1
ATOM 745 C CA . SER A 1 95 ? -0.926 7.488 2.591 1.00 86.44 95 SER A CA 1
ATOM 746 C C . SER A 1 95 ? 0.509 6.999 2.691 1.00 86.44 95 SER A C 1
ATOM 748 O O . SER A 1 95 ? 1.451 7.795 2.721 1.00 86.44 95 SER A O 1
ATOM 750 N N . GLN A 1 96 ? 0.680 5.680 2.602 1.00 86.62 96 GLN A N 1
ATOM 751 C CA . GLN A 1 96 ? 1.985 5.029 2.512 1.00 86.62 96 GLN A CA 1
ATOM 752 C C . GLN A 1 96 ? 2.140 4.355 1.151 1.00 86.62 96 GLN A C 1
ATOM 754 O O . GLN A 1 96 ? 1.307 3.559 0.727 1.00 86.62 96 GLN A O 1
ATOM 759 N N . CYS A 1 97 ? 3.218 4.675 0.442 1.00 87.00 97 CYS A N 1
ATOM 760 C CA . CYS A 1 97 ? 3.534 4.060 -0.844 1.00 87.00 97 CYS A CA 1
ATOM 761 C C . CYS A 1 97 ? 4.761 3.170 -0.680 1.00 87.00 97 CYS A C 1
ATOM 763 O O . CYS A 1 97 ? 5.832 3.652 -0.322 1.00 87.00 97 CYS A O 1
ATOM 765 N N . VAL A 1 98 ? 4.620 1.886 -0.990 1.00 86.69 98 VAL A N 1
ATOM 766 C CA . VAL A 1 98 ? 5.682 0.889 -0.842 1.00 86.69 98 VAL A CA 1
ATOM 767 C C . VAL A 1 98 ? 5.973 0.261 -2.195 1.00 86.69 98 VAL A C 1
ATOM 769 O O . VAL A 1 98 ? 5.070 0.033 -2.995 1.00 86.69 98 VAL A O 1
ATOM 772 N N . VAL A 1 99 ? 7.243 -0.030 -2.480 1.00 87.38 99 VAL A N 1
ATOM 773 C CA . VAL A 1 99 ? 7.606 -0.753 -3.702 1.00 87.38 99 VAL A CA 1
ATOM 774 C C . VAL A 1 99 ? 7.582 -2.259 -3.439 1.00 87.38 99 VAL A C 1
ATOM 776 O O . VAL A 1 99 ? 8.220 -2.723 -2.501 1.00 87.38 99 VAL A O 1
ATOM 779 N N . ALA A 1 100 ? 6.924 -3.038 -4.299 1.00 86.31 100 ALA A N 1
ATOM 780 C CA . ALA A 1 100 ? 6.781 -4.493 -4.178 1.00 86.31 100 ALA A CA 1
ATOM 781 C C . ALA A 1 100 ? 8.116 -5.221 -3.933 1.00 86.31 100 ALA A C 1
ATOM 783 O O . ALA A 1 100 ? 8.201 -6.087 -3.072 1.00 86.31 100 ALA A O 1
ATOM 784 N N . ARG A 1 101 ? 9.192 -4.803 -4.616 1.00 83.94 101 ARG A N 1
ATOM 785 C CA . ARG A 1 101 ? 10.546 -5.364 -4.427 1.00 83.94 101 ARG A CA 1
ATOM 786 C C . ARG A 1 101 ? 11.080 -5.232 -2.994 1.00 83.94 101 ARG A C 1
ATOM 788 O O . ARG A 1 101 ? 11.944 -5.999 -2.588 1.00 83.94 101 ARG A O 1
ATOM 795 N N . THR A 1 102 ? 10.621 -4.218 -2.264 1.00 79.88 102 THR A N 1
ATOM 796 C CA . THR A 1 102 ? 11.010 -3.949 -0.877 1.00 79.88 102 THR A CA 1
ATOM 797 C C . THR A 1 102 ? 10.297 -4.914 0.072 1.00 79.88 102 THR A C 1
ATOM 799 O O . THR A 1 102 ? 10.873 -5.314 1.075 1.00 79.88 102 THR A O 1
ATOM 802 N N . LEU A 1 103 ? 9.088 -5.355 -0.291 1.00 78.31 103 LEU A N 1
ATOM 803 C CA . LEU A 1 103 ? 8.287 -6.320 0.466 1.00 78.31 103 LEU A CA 1
ATOM 804 C C . LEU A 1 103 ? 8.756 -7.771 0.290 1.00 78.31 103 LEU A C 1
ATOM 806 O O . LEU A 1 103 ? 8.445 -8.618 1.116 1.00 78.31 103 LEU A O 1
ATOM 810 N N . SER A 1 104 ? 9.544 -8.073 -0.746 1.00 73.12 104 SER A N 1
ATOM 811 C CA . SER A 1 104 ? 10.095 -9.419 -0.977 1.00 73.12 104 SER A CA 1
ATOM 812 C C . SER A 1 104 ? 11.104 -9.871 0.092 1.00 73.12 104 SER A C 1
ATOM 814 O O . SER A 1 104 ? 11.527 -11.023 0.091 1.00 73.12 104 SER A O 1
ATOM 816 N N . ARG A 1 105 ? 11.523 -8.976 0.995 1.00 76.25 105 ARG A N 1
ATOM 817 C CA . ARG A 1 105 ? 12.393 -9.288 2.132 1.00 76.25 105 ARG A CA 1
ATOM 818 C C . ARG A 1 105 ? 11.527 -9.395 3.385 1.00 76.25 105 ARG A C 1
ATOM 820 O O . ARG A 1 105 ? 11.041 -8.375 3.861 1.00 76.25 105 ARG A O 1
ATOM 827 N N . LEU A 1 106 ? 11.371 -10.603 3.936 1.00 65.50 106 LEU A N 1
ATOM 828 C CA . LEU A 1 106 ? 10.525 -10.870 5.116 1.00 65.50 106 LEU A CA 1
ATOM 829 C C . LEU A 1 106 ? 10.790 -9.900 6.282 1.00 65.50 106 LEU A C 1
ATOM 831 O O . LEU A 1 106 ? 9.857 -9.327 6.827 1.00 65.50 106 LEU A O 1
ATOM 835 N N . GLN A 1 107 ? 12.062 -9.615 6.582 1.00 70.12 107 GLN A N 1
ATOM 836 C CA . GLN A 1 107 ? 12.449 -8.660 7.632 1.00 70.12 107 GLN A CA 1
ATOM 837 C C . GLN A 1 107 ? 11.935 -7.233 7.378 1.00 70.12 107 GLN A C 1
ATOM 839 O O . GLN A 1 107 ? 11.646 -6.490 8.308 1.00 70.12 107 GLN A O 1
ATOM 844 N N . THR A 1 108 ? 11.833 -6.826 6.114 1.00 73.38 108 THR A N 1
ATOM 845 C CA . THR A 1 108 ? 11.324 -5.506 5.729 1.00 73.38 108 THR A CA 1
ATOM 846 C C . THR A 1 108 ? 9.801 -5.449 5.790 1.00 73.38 108 THR A C 1
ATOM 848 O O . THR A 1 108 ? 9.238 -4.386 6.022 1.00 73.38 108 THR A O 1
ATOM 851 N N . LEU A 1 109 ? 9.137 -6.587 5.602 1.00 72.25 109 LEU A N 1
ATOM 852 C CA . LEU A 1 109 ? 7.688 -6.706 5.655 1.00 72.25 109 LEU A CA 1
ATOM 853 C C . LEU A 1 109 ? 7.175 -6.527 7.094 1.00 72.25 109 LEU A C 1
ATOM 855 O O . LEU A 1 109 ? 6.252 -5.744 7.301 1.00 72.25 109 LEU A O 1
ATOM 859 N N . ASP A 1 110 ? 7.831 -7.144 8.081 1.00 74.56 110 ASP A N 1
ATOM 860 C CA . ASP A 1 110 ? 7.493 -6.959 9.502 1.00 74.56 110 ASP A CA 1
ATOM 861 C C . ASP A 1 110 ? 7.730 -5.513 9.967 1.00 74.56 110 ASP A C 1
ATOM 863 O O . ASP A 1 110 ? 6.872 -4.925 10.622 1.00 74.56 110 ASP A O 1
ATOM 867 N N . LEU A 1 111 ? 8.853 -4.902 9.565 1.00 79.12 111 LEU A N 1
ATOM 868 C CA . LEU A 1 111 ? 9.151 -3.498 9.874 1.00 79.12 111 LEU A CA 1
ATOM 869 C C . LEU A 1 111 ? 8.130 -2.538 9.261 1.00 79.12 111 LEU A C 1
ATOM 871 O O . LEU A 1 111 ? 7.694 -1.604 9.922 1.00 79.12 111 LEU A O 1
ATOM 875 N N . LEU A 1 112 ? 7.731 -2.764 8.008 1.00 76.62 112 LEU A N 1
ATOM 876 C CA . LEU A 1 112 ? 6.718 -1.937 7.353 1.00 76.62 112 LEU A CA 1
ATOM 877 C C . LEU A 1 112 ? 5.338 -2.120 7.979 1.00 76.62 112 LEU A C 1
ATOM 879 O O . LEU A 1 112 ? 4.581 -1.158 8.053 1.00 76.62 112 LEU A O 1
ATOM 883 N N . ALA A 1 113 ? 5.000 -3.333 8.415 1.00 73.62 113 ALA A N 1
ATOM 884 C CA . ALA A 1 113 ? 3.756 -3.590 9.122 1.0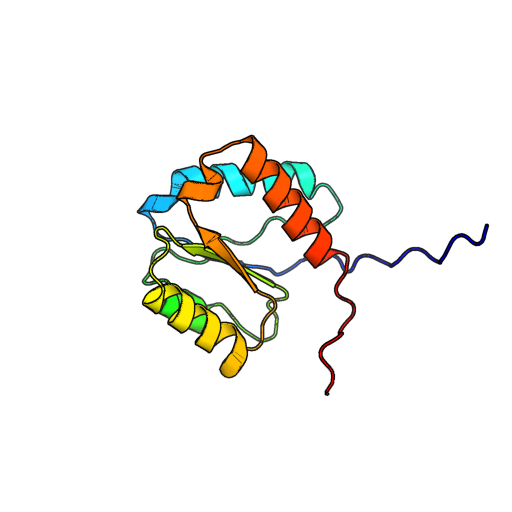0 73.62 113 ALA A CA 1
ATOM 885 C C . ALA A 1 113 ? 3.724 -2.851 10.472 1.00 73.62 113 ALA A C 1
ATOM 887 O O . ALA A 1 113 ? 2.709 -2.236 10.798 1.00 73.62 113 ALA A O 1
ATOM 888 N N . ASP A 1 114 ? 4.841 -2.843 11.206 1.00 74.88 114 ASP A N 1
ATOM 889 C CA . ASP A 1 114 ? 4.987 -2.082 12.451 1.00 74.88 114 ASP A CA 1
ATOM 890 C C . ASP A 1 114 ? 4.968 -0.564 12.206 1.00 74.88 114 ASP A C 1
ATOM 892 O O . ASP A 1 114 ? 4.265 0.155 12.906 1.00 74.88 114 ASP A O 1
ATOM 896 N N . GLU A 1 115 ? 5.641 -0.069 11.160 1.00 77.38 115 GLU A N 1
ATOM 897 C CA . GLU A 1 115 ? 5.633 1.351 10.778 1.00 77.38 115 GLU A CA 1
ATOM 898 C C . GLU A 1 115 ? 4.227 1.822 10.383 1.00 77.38 115 GLU A C 1
ATOM 900 O O . GLU A 1 115 ? 3.772 2.873 10.833 1.00 77.38 115 GLU A O 1
ATOM 905 N N . LEU A 1 116 ? 3.510 1.028 9.581 1.00 71.62 116 LEU A N 1
ATOM 906 C CA . LEU A 1 116 ? 2.115 1.291 9.238 1.00 71.62 116 LEU A CA 1
ATOM 907 C C . LEU A 1 116 ? 1.255 1.325 10.501 1.00 71.62 116 LEU A C 1
ATOM 909 O O . LEU A 1 116 ? 0.534 2.295 10.705 1.00 71.62 116 LEU A O 1
ATOM 913 N N . LEU A 1 117 ? 1.380 0.332 11.384 1.00 69.25 117 LEU A N 1
ATOM 914 C CA . LEU A 1 117 ? 0.661 0.300 12.658 1.00 69.25 117 LEU A CA 1
ATOM 915 C C . LEU A 1 117 ? 1.010 1.495 13.551 1.00 69.25 117 LEU A C 1
ATOM 917 O O . LEU A 1 117 ? 0.127 2.084 14.163 1.00 69.25 117 LEU A O 1
ATOM 921 N N . HIS A 1 118 ? 2.266 1.919 13.583 1.00 73.44 118 HIS A N 1
ATOM 922 C CA . HIS A 1 118 ? 2.688 3.092 14.331 1.00 73.44 118 HIS A CA 1
ATOM 923 C C . HIS A 1 118 ? 2.061 4.377 13.777 1.00 73.44 118 HIS A C 1
ATOM 925 O O . HIS A 1 118 ? 1.505 5.166 14.539 1.00 73.44 118 HIS A O 1
ATOM 931 N N . LEU A 1 119 ? 2.067 4.566 12.453 1.00 66.94 119 LEU A N 1
ATOM 932 C CA . LEU A 1 119 ? 1.382 5.686 11.796 1.00 66.94 119 LEU A CA 1
ATOM 933 C C . LEU A 1 119 ? -0.130 5.678 12.076 1.00 66.94 119 LEU A C 1
ATOM 935 O O . LEU A 1 119 ? -0.729 6.742 12.230 1.00 66.94 119 LEU A O 1
ATOM 939 N N . MET A 1 120 ? -0.730 4.490 12.192 1.00 64.00 120 MET A N 1
ATOM 940 C CA . MET A 1 120 ? -2.134 4.291 12.562 1.00 64.00 120 MET A CA 1
ATOM 941 C C . MET A 1 120 ? -2.428 4.690 14.023 1.00 64.00 12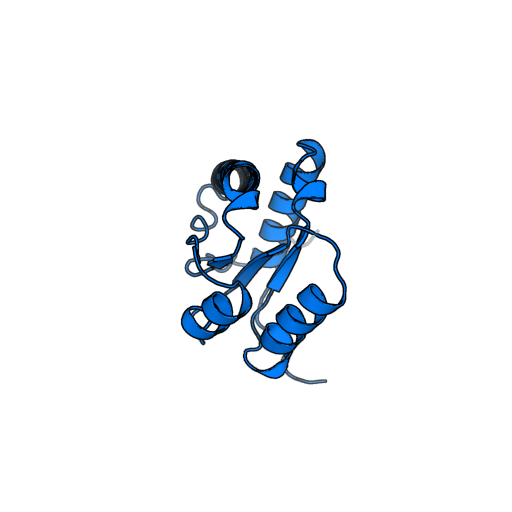0 MET A C 1
ATOM 943 O O . MET A 1 120 ? -3.481 5.256 14.305 1.00 64.00 120 MET A O 1
ATOM 947 N N . LEU A 1 121 ? -1.491 4.456 14.950 1.00 59.44 121 LEU A N 1
ATOM 948 C CA . LEU A 1 121 ? -1.630 4.779 16.379 1.00 59.44 121 LEU A CA 1
ATOM 949 C C . LEU A 1 121 ? -1.325 6.247 16.721 1.00 59.44 121 LEU A C 1
ATOM 951 O O . LEU A 1 121 ? -1.811 6.757 17.731 1.00 59.44 121 LEU A O 1
ATOM 955 N N . VAL A 1 122 ? -0.508 6.919 15.906 1.00 56.72 122 VAL A N 1
ATOM 956 C CA . VAL A 1 122 ? 0.036 8.264 16.182 1.00 56.72 122 VAL A CA 1
ATOM 957 C C . VAL A 1 122 ? -0.719 9.375 15.440 1.00 56.72 122 VAL A C 1
ATOM 959 O O . VAL A 1 122 ? -0.292 10.524 15.466 1.00 56.72 122 VAL A O 1
ATOM 962 N N . SER A 1 123 ? -1.876 9.097 14.827 1.00 42.50 123 SER A N 1
ATOM 963 C CA . SER A 1 123 ? -2.663 10.137 14.147 1.00 42.50 123 SER A CA 1
ATOM 964 C C . SER A 1 123 ? -3.860 10.641 14.970 1.00 42.50 123 SER A C 1
ATOM 966 O O . SER A 1 123 ? -4.979 10.155 14.802 1.00 42.50 123 SER A O 1
ATOM 968 N N . PRO A 1 124 ? -3.685 11.661 15.832 1.00 40.34 124 PRO A N 1
ATOM 969 C CA . PRO A 1 124 ? -4.764 12.530 16.254 1.00 40.34 124 PRO A CA 1
ATOM 970 C C . PRO A 1 124 ? -4.720 13.787 15.381 1.00 40.34 124 PRO A C 1
ATOM 972 O O . PRO A 1 124 ? -4.055 14.747 15.730 1.00 40.34 124 PRO A O 1
ATOM 975 N N . ALA A 1 125 ? -5.400 13.805 14.236 1.00 38.75 125 ALA A N 1
ATOM 976 C CA . ALA A 1 125 ? -5.841 15.059 13.608 1.00 38.75 125 ALA A CA 1
ATOM 977 C C . ALA A 1 125 ? -4.801 16.204 13.417 1.00 38.75 125 ALA A C 1
ATOM 979 O O . ALA A 1 125 ? -5.189 17.370 13.370 1.00 38.75 125 ALA A O 1
ATOM 980 N N . THR A 1 126 ? -3.4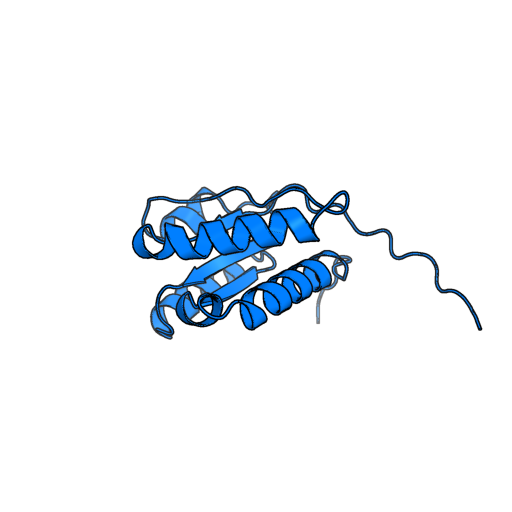98 15.938 13.259 1.00 39.75 126 THR A N 1
ATOM 981 C CA . THR A 1 126 ? -2.503 17.010 13.057 1.00 39.75 126 THR A CA 1
ATOM 982 C C . THR A 1 126 ? -2.207 17.214 11.575 1.00 39.75 126 THR A C 1
ATOM 984 O O . THR A 1 126 ? -1.131 16.912 11.072 1.00 39.75 126 THR A O 1
ATOM 987 N N . THR A 1 127 ? -3.180 17.755 10.851 1.00 35.81 127 THR A N 1
ATOM 988 C CA . THR A 1 127 ? -2.910 18.674 9.733 1.00 35.81 127 THR A CA 1
ATOM 989 C C . THR A 1 127 ? -4.015 19.728 9.732 1.00 35.81 127 THR A C 1
ATOM 991 O O . THR A 1 127 ? -4.799 19.852 8.802 1.00 35.81 127 THR A O 1
ATOM 994 N N . THR A 1 128 ? -4.116 20.471 10.836 1.00 31.84 128 THR A N 1
ATOM 995 C CA . THR A 1 128 ? -4.671 21.825 10.800 1.00 31.84 128 THR A CA 1
ATOM 996 C C . THR A 1 128 ? -3.482 22.775 10.737 1.00 31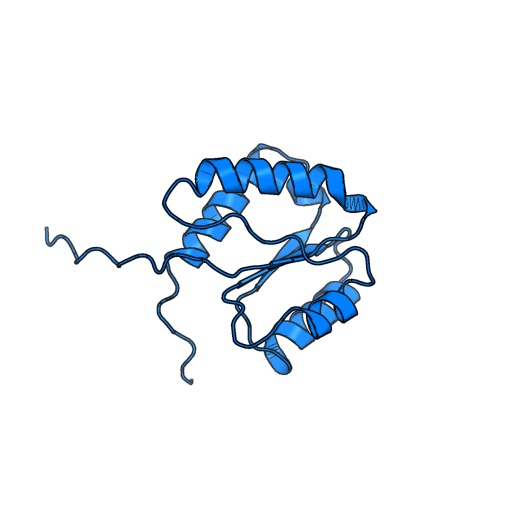.84 128 THR A C 1
ATOM 998 O O . THR A 1 128 ? -2.756 22.902 11.715 1.00 31.84 128 THR A O 1
ATOM 1001 N N . LEU A 1 129 ? -3.293 23.362 9.553 1.00 31.94 129 LEU A N 1
ATOM 1002 C CA . LEU A 1 129 ? -2.667 24.659 9.269 1.00 31.94 129 LEU A CA 1
ATOM 1003 C C . LEU A 1 129 ? -1.330 24.989 9.966 1.00 31.94 129 LEU A C 1
ATOM 1005 O O . LEU A 1 129 ? -1.300 25.437 11.110 1.00 31.94 129 LEU A O 1
ATOM 1009 N N . LEU A 1 130 ? -0.251 24.934 9.182 1.00 32.12 130 LEU A N 1
ATOM 1010 C CA . LEU A 1 130 ? 0.703 26.044 9.089 1.00 32.12 130 LEU A CA 1
ATOM 1011 C C . LEU A 1 130 ? 0.822 26.455 7.621 1.00 32.12 130 LEU A C 1
ATOM 1013 O O . LEU A 1 130 ? 0.837 25.535 6.770 1.00 32.12 130 LEU A O 1
#

Solvent-accessible surface area (backbone atoms only — not comparable to full-atom values): 7724 Å² total; per-residue (Å²): 134,83,81,74,77,78,77,77,57,61,68,48,70,44,32,37,35,32,39,46,73,97,42,46,72,63,48,52,53,48,51,54,50,36,47,66,74,33,54,99,62,33,54,68,62,45,80,47,52,88,53,63,63,68,59,38,46,68,75,68,63,50,95,76,42,66,35,39,40,36,44,34,83,57,92,49,62,68,62,52,50,55,52,48,46,42,35,62,69,79,47,76,40,54,69,50,79,45,44,46,77,58,51,74,38,67,76,48,37,55,51,49,42,50,49,52,50,47,58,54,55,70,64,76,82,83,83,74,84,133